Protein AF-A0A1Q5J8M7-F1 (afdb_monomer)

pLDDT: mean 82.8, std 13.16, range [40.59, 96.06]

Nearest PDB structures (foldseek):
  2id3-assembly1_A  TM=8.621E-01  e=9.349E-05  Streptomyces coelicolor
  6ayi-assembly2_D  TM=6.872E-01  e=7.935E+00  Escherichia coli O157:H7

Solvent-accessible surface area (backbone atoms only — not comparable to full-atom values): 6603 Å² total; per-residue (Å²): 106,69,70,53,19,66,74,70,72,46,56,61,69,60,51,47,70,75,24,84,47,71,34,53,48,46,23,55,49,42,50,57,59,56,71,51,92,79,75,69,62,83,71,84,41,61,69,52,19,56,49,50,47,50,48,55,52,50,52,42,57,70,41,86,86,29,63,56,52,53,52,55,63,38,29,83,73,18,73,62,20,33,54,36,49,53,51,45,51,51,53,52,49,59,60,41,47,49,54,46,50,75,61,52,75,68,69,75,76,78,80,78,81,128

Mean predicted aligned error: 7.79 Å

Secondary structure (DSSP, 8-state):
-HHHHHHH---HHHHHHH-SSHHHHHHHHHHHHHSS-------SSHHHHHHHHHHHHHHHHHSSS-HHHHHHHHHTT-HHHHHHHHHHHHHHHHHHHHHHHHTTTT--------

Foldseek 3Di:
DVVVCVVVVNDPCVVCVQPVDPLSVLLVVLVVVLVPPDAFDPPPALVVRVVVNVVVVVCLVPDVVRPVVVLVVSVVVDVSSVVSVVVSVVVVVVNCVVSCVVNVVPPPPPPPDD

Radius of gyration: 19.25 Å; Cα contacts (8 Å, |Δi|>4): 81; chains: 1; bounding box: 35×34×70 Å

Sequence (114 aa):
MDGVAKRSGAHRATVYRRWRDVGGLLADLIEAAGEIDWQPPDTGSLRGDLTALNQEIQDSLVVQPSFAVALMAASFRSEQAARAQTRLWADRAATAAVLAAAAGAFSVSREEDV

Structure (mmCIF, N/CA/C/O backbone):
data_AF-A0A1Q5J8M7-F1
#
_entry.id   AF-A0A1Q5J8M7-F1
#
loop_
_atom_site.group_PDB
_atom_site.id
_atom_site.type_symbol
_atom_site.label_atom_id
_atom_site.label_alt_id
_atom_site.label_comp_id
_atom_site.label_asym_id
_atom_site.label_entity_id
_atom_site.label_seq_id
_atom_site.pdbx_PDB_ins_code
_atom_site.Cartn_x
_atom_site.Cartn_y
_atom_site.Cartn_z
_atom_site.occupancy
_atom_site.B_iso_or_equiv
_atom_site.auth_seq_id
_atom_site.auth_comp_id
_atom_site.auth_asym_id
_atom_site.auth_atom_id
_atom_site.pdbx_PDB_model_num
ATOM 1 N N . MET A 1 1 ? 9.403 -4.836 -17.104 1.00 87.88 1 MET A N 1
ATOM 2 C CA . MET A 1 1 ? 9.265 -3.719 -18.063 1.00 87.88 1 MET A CA 1
ATOM 3 C C . MET A 1 1 ? 8.735 -4.177 -19.410 1.00 87.88 1 MET A C 1
ATOM 5 O O . MET A 1 1 ? 7.692 -3.687 -19.815 1.00 87.88 1 MET A O 1
ATOM 9 N N . ASP A 1 2 ? 9.336 -5.182 -20.048 1.00 90.62 2 ASP A N 1
ATOM 10 C CA . ASP A 1 2 ? 8.840 -5.705 -21.336 1.00 90.62 2 ASP A CA 1
ATOM 11 C C . ASP A 1 2 ? 7.391 -6.206 -21.287 1.00 90.62 2 ASP A C 1
ATOM 13 O O . ASP A 1 2 ? 6.593 -5.883 -22.160 1.00 90.62 2 ASP A O 1
ATOM 17 N N . GLY A 1 3 ? 7.010 -6.914 -20.218 1.00 91.31 3 GLY A N 1
ATOM 18 C CA . GLY A 1 3 ? 5.617 -7.321 -20.013 1.00 91.31 3 GLY A CA 1
ATOM 19 C C . GLY A 1 3 ? 4.646 -6.143 -19.857 1.00 91.31 3 GLY A C 1
ATOM 20 O O . GLY A 1 3 ? 3.494 -6.254 -20.260 1.00 91.31 3 GLY A O 1
ATOM 21 N N . VAL A 1 4 ? 5.106 -5.010 -19.314 1.00 91.25 4 VAL A N 1
ATOM 22 C CA . VAL A 1 4 ? 4.302 -3.783 -19.193 1.00 91.25 4 VAL A CA 1
ATOM 23 C C . VAL A 1 4 ? 4.140 -3.139 -20.563 1.00 91.25 4 VAL A C 1
ATOM 25 O O . VAL A 1 4 ? 3.011 -2.899 -20.963 1.00 91.25 4 VAL A O 1
ATOM 28 N N . ALA A 1 5 ? 5.234 -2.961 -21.312 1.00 94.88 5 ALA A N 1
ATOM 29 C CA . ALA A 1 5 ? 5.200 -2.442 -22.681 1.00 94.88 5 ALA A CA 1
ATOM 30 C C . ALA A 1 5 ? 4.283 -3.276 -23.590 1.00 94.88 5 ALA A C 1
ATOM 32 O O . ALA A 1 5 ? 3.432 -2.734 -24.289 1.00 94.88 5 ALA A O 1
ATOM 33 N N . LYS A 1 6 ? 4.391 -4.610 -23.514 1.00 96.06 6 LYS A N 1
ATOM 34 C CA . LYS A 1 6 ? 3.537 -5.526 -24.279 1.00 96.06 6 LYS A CA 1
ATOM 35 C C . LYS A 1 6 ? 2.053 -5.360 -23.939 1.00 96.06 6 LYS A C 1
ATOM 37 O O . LYS A 1 6 ? 1.234 -5.359 -24.847 1.00 96.06 6 LYS A O 1
ATOM 42 N N . ARG A 1 7 ? 1.700 -5.249 -22.652 1.00 94.50 7 ARG A N 1
ATOM 43 C CA . ARG A 1 7 ? 0.294 -5.142 -22.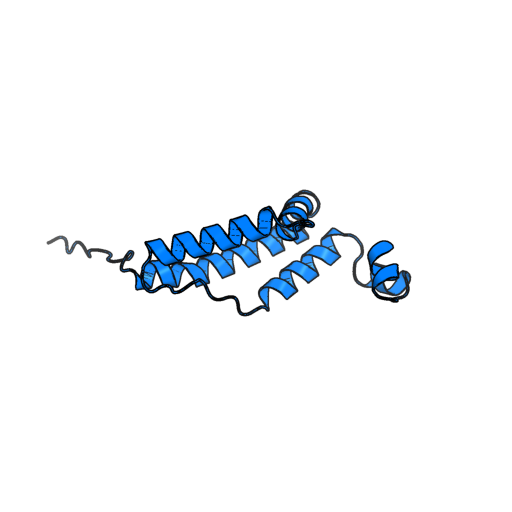220 1.00 94.50 7 ARG A CA 1
ATOM 44 C C . ARG A 1 7 ? -0.306 -3.757 -22.440 1.00 94.50 7 ARG A C 1
ATOM 46 O O . ARG A 1 7 ? -1.493 -3.672 -22.715 1.00 94.50 7 ARG A O 1
ATOM 53 N N . SER A 1 8 ? 0.484 -2.695 -22.314 1.00 93.81 8 SER A N 1
ATOM 54 C CA . SER A 1 8 ? 0.002 -1.326 -22.518 1.00 93.81 8 SER A CA 1
ATOM 55 C C . SER A 1 8 ? -0.015 -0.899 -23.986 1.00 93.81 8 SER A C 1
ATOM 57 O O . SER A 1 8 ? -0.546 0.161 -24.297 1.00 93.81 8 SER A O 1
ATOM 59 N N . GLY A 1 9 ? 0.614 -1.669 -24.881 1.00 95.00 9 GLY A N 1
ATOM 60 C CA . GLY A 1 9 ? 0.829 -1.277 -26.277 1.00 95.00 9 GLY A CA 1
ATOM 61 C C . GLY A 1 9 ? 1.855 -0.150 -26.447 1.00 95.00 9 GLY A C 1
ATOM 62 O O . GLY A 1 9 ? 2.112 0.289 -27.567 1.00 95.00 9 GLY A O 1
ATOM 63 N N . ALA A 1 10 ? 2.468 0.323 -25.358 1.00 95.62 10 ALA A N 1
ATOM 64 C CA . ALA A 1 10 ? 3.482 1.362 -25.419 1.00 95.62 10 ALA A CA 1
ATOM 65 C C . ALA A 1 10 ? 4.795 0.812 -25.986 1.00 95.62 10 ALA A C 1
ATOM 67 O O . ALA A 1 10 ? 5.225 -0.302 -25.678 1.00 95.62 10 ALA A O 1
ATOM 68 N N . HIS A 1 11 ? 5.496 1.643 -26.758 1.00 95.56 11 HIS A N 1
ATOM 69 C CA . HIS A 1 11 ? 6.823 1.288 -27.240 1.00 95.56 11 HIS A CA 1
ATOM 70 C C . HIS A 1 11 ? 7.787 1.053 -26.065 1.00 95.56 11 HIS A C 1
ATOM 72 O O . HIS A 1 11 ? 7.802 1.817 -25.094 1.00 95.56 11 HIS A O 1
ATOM 78 N N . ARG A 1 12 ? 8.649 0.031 -26.174 1.00 94.50 12 ARG A N 1
ATOM 79 C CA . ARG A 1 12 ? 9.616 -0.341 -25.126 1.00 94.50 12 ARG A CA 1
ATOM 80 C C . ARG A 1 12 ? 10.439 0.864 -24.662 1.00 94.50 12 ARG A C 1
ATOM 82 O O . ARG A 1 12 ? 10.518 1.127 -23.468 1.00 94.50 12 ARG A O 1
ATOM 89 N N . ALA A 1 13 ? 10.976 1.645 -25.600 1.00 95.06 13 ALA A N 1
ATOM 90 C CA . ALA A 1 13 ? 11.767 2.835 -25.278 1.00 95.06 13 ALA A CA 1
ATOM 91 C C . ALA A 1 13 ? 10.994 3.868 -24.434 1.00 95.06 13 ALA A C 1
ATOM 93 O O . ALA A 1 13 ? 11.579 4.484 -23.550 1.00 95.06 13 ALA A O 1
ATOM 94 N N . THR A 1 14 ? 9.683 4.027 -24.647 1.00 95.38 14 THR A N 1
ATOM 95 C CA . THR A 1 14 ? 8.838 4.936 -23.854 1.00 95.38 14 THR A CA 1
ATOM 96 C C . THR A 1 14 ? 8.742 4.475 -22.401 1.00 95.38 14 THR A C 1
ATOM 98 O O . THR A 1 14 ? 8.923 5.275 -21.485 1.00 95.38 14 THR A O 1
ATOM 101 N N . VAL A 1 15 ? 8.511 3.176 -22.195 1.00 95.12 15 VAL A N 1
ATOM 102 C CA . VAL A 1 15 ? 8.379 2.561 -20.866 1.00 95.12 15 VAL A CA 1
ATOM 103 C C . VAL A 1 15 ? 9.698 2.634 -20.090 1.00 95.12 15 VAL A C 1
ATOM 105 O O . VAL A 1 15 ? 9.699 3.041 -18.934 1.00 95.12 15 VAL A O 1
ATOM 108 N N . TYR A 1 16 ? 10.826 2.329 -20.738 1.00 93.25 16 TYR A N 1
ATOM 109 C CA . TYR A 1 16 ? 12.156 2.412 -20.118 1.00 93.25 16 TYR A CA 1
ATOM 110 C C . TYR A 1 16 ? 12.644 3.854 -19.898 1.00 93.25 16 TYR A C 1
ATOM 112 O O . TYR A 1 16 ? 13.405 4.109 -18.968 1.00 93.25 16 TYR A O 1
ATOM 120 N N . ARG A 1 17 ? 12.208 4.815 -20.728 1.00 94.12 17 ARG A N 1
ATOM 121 C CA . ARG A 1 17 ? 12.510 6.241 -20.519 1.00 94.12 17 ARG A CA 1
ATOM 122 C C . ARG A 1 17 ? 11.824 6.776 -19.265 1.00 94.12 17 ARG A C 1
ATOM 124 O O . ARG A 1 17 ? 12.426 7.572 -18.552 1.00 94.12 17 ARG A O 1
ATOM 131 N N . ARG A 1 18 ? 10.574 6.366 -19.024 1.00 93.81 18 ARG A N 1
ATOM 132 C CA . ARG A 1 18 ? 9.810 6.788 -17.845 1.00 93.81 18 ARG A CA 1
ATOM 133 C C . ARG A 1 18 ? 10.301 6.092 -16.579 1.00 93.81 18 ARG A C 1
ATOM 135 O O . ARG A 1 18 ? 10.554 6.758 -15.585 1.00 93.81 18 ARG A O 1
ATOM 142 N N . TRP A 1 19 ? 10.480 4.776 -16.635 1.00 93.50 19 TRP A N 1
ATOM 143 C CA . TRP A 1 19 ? 10.911 3.988 -15.489 1.00 93.50 19 TRP A CA 1
ATOM 144 C C . TRP A 1 19 ? 12.189 3.233 -15.843 1.00 93.50 19 TRP A C 1
ATOM 146 O O . TRP A 1 19 ? 12.193 2.333 -16.684 1.00 93.50 19 TRP A O 1
ATOM 156 N N . ARG A 1 20 ? 13.293 3.623 -15.201 1.00 87.75 20 ARG A N 1
ATOM 157 C CA . ARG A 1 20 ? 14.624 3.051 -15.461 1.00 87.75 20 ARG A CA 1
ATOM 158 C C . ARG A 1 20 ? 14.749 1.611 -14.964 1.00 87.75 20 ARG A C 1
ATOM 160 O O . ARG A 1 20 ? 15.506 0.829 -15.530 1.00 87.75 20 ARG A O 1
ATOM 167 N N . ASP A 1 21 ? 13.976 1.262 -13.942 1.00 85.94 21 ASP A N 1
ATOM 168 C CA . ASP A 1 21 ? 13.888 -0.070 -13.360 1.00 85.94 21 ASP A CA 1
ATOM 169 C C . ASP A 1 21 ? 12.468 -0.347 -12.827 1.00 85.94 21 ASP A C 1
ATOM 171 O O . ASP A 1 21 ? 11.549 0.467 -12.948 1.00 85.94 21 ASP A O 1
ATOM 175 N N . VAL A 1 22 ? 12.275 -1.542 -12.265 1.00 83.19 22 VAL A N 1
ATOM 176 C CA . VAL A 1 22 ? 10.996 -1.962 -11.673 1.00 83.19 22 VAL A CA 1
ATOM 177 C C . VAL A 1 22 ? 10.673 -1.173 -10.398 1.00 83.19 22 VAL A C 1
ATOM 179 O O . VAL A 1 22 ? 9.500 -0.950 -10.118 1.00 83.19 22 VAL A O 1
ATOM 182 N N . GLY A 1 23 ? 11.683 -0.727 -9.650 1.00 82.06 23 GLY A N 1
ATOM 183 C CA . GLY A 1 23 ? 11.502 0.068 -8.438 1.00 82.06 23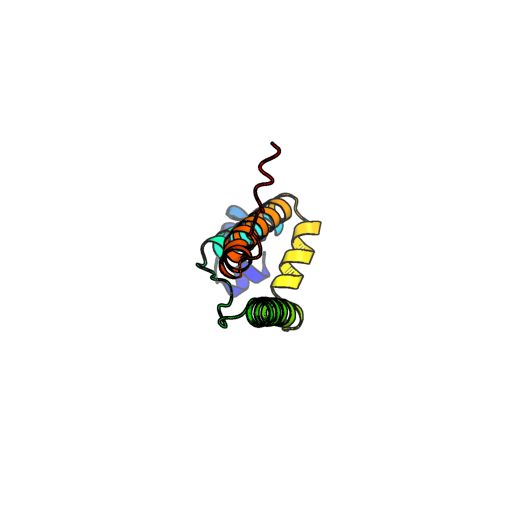 GLY A CA 1
ATOM 184 C C . GLY A 1 23 ? 10.855 1.418 -8.729 1.00 82.06 23 GLY A C 1
ATOM 185 O O . GLY A 1 23 ? 9.886 1.772 -8.067 1.00 82.06 23 GLY A O 1
ATOM 186 N N . GLY A 1 24 ? 11.314 2.115 -9.773 1.00 86.56 24 GLY A N 1
ATOM 187 C CA . GLY A 1 24 ? 10.727 3.383 -10.214 1.00 86.56 24 GLY A CA 1
ATOM 188 C C . GLY A 1 24 ? 9.283 3.241 -10.700 1.00 86.56 24 GLY A C 1
ATOM 189 O O . GLY A 1 24 ? 8.440 4.063 -10.359 1.00 86.56 24 GLY A O 1
ATOM 190 N N . LEU A 1 25 ? 8.963 2.166 -11.432 1.00 88.94 25 LEU A N 1
ATOM 191 C CA . LEU A 1 25 ? 7.576 1.865 -11.816 1.00 88.94 25 LEU A CA 1
ATOM 192 C C . LEU A 1 25 ? 6.678 1.655 -10.592 1.00 88.94 25 LEU A C 1
ATOM 194 O O . LEU A 1 25 ? 5.534 2.100 -10.573 1.00 88.94 25 LEU A O 1
ATOM 198 N N . LEU A 1 26 ? 7.184 0.948 -9.584 1.00 85.00 26 LEU A N 1
ATOM 199 C CA . LEU A 1 26 ? 6.411 0.639 -8.388 1.00 85.00 26 LEU A CA 1
ATOM 200 C C . LEU A 1 26 ? 6.291 1.837 -7.450 1.00 85.00 26 LEU A C 1
ATOM 202 O O . LEU A 1 26 ? 5.255 1.982 -6.816 1.00 85.00 26 LEU A O 1
ATOM 206 N N . ALA A 1 27 ? 7.291 2.716 -7.401 1.00 85.06 27 ALA A N 1
ATOM 207 C CA . ALA A 1 27 ? 7.201 3.975 -6.675 1.00 85.06 27 ALA A CA 1
ATOM 208 C C . ALA A 1 27 ? 6.083 4.872 -7.236 1.00 85.06 27 ALA A C 1
ATOM 210 O O . ALA A 1 27 ? 5.220 5.278 -6.462 1.00 85.06 27 ALA A O 1
ATOM 211 N N . ASP A 1 28 ? 6.042 5.084 -8.560 1.00 89.38 28 ASP A N 1
ATOM 212 C CA . ASP A 1 28 ? 4.954 5.820 -9.236 1.00 89.38 28 ASP A CA 1
ATOM 213 C C . ASP A 1 28 ? 3.584 5.181 -8.954 1.00 89.38 28 ASP A C 1
ATOM 215 O O . ASP A 1 28 ? 2.589 5.867 -8.739 1.00 89.38 28 ASP A O 1
ATOM 219 N N . LEU A 1 29 ? 3.518 3.846 -8.957 1.00 87.25 29 LEU A N 1
ATOM 220 C CA . LEU A 1 29 ? 2.276 3.124 -8.689 1.00 87.25 29 LEU A CA 1
ATOM 221 C C . LEU A 1 29 ? 1.799 3.294 -7.240 1.00 87.25 29 LEU A C 1
ATOM 223 O O . LEU A 1 29 ? 0.601 3.420 -7.004 1.00 87.25 29 LEU A O 1
ATOM 227 N N . ILE A 1 30 ? 2.719 3.282 -6.272 1.00 84.81 30 ILE A N 1
ATOM 228 C CA . ILE A 1 30 ? 2.409 3.524 -4.857 1.00 84.81 30 ILE A CA 1
ATOM 229 C C . ILE A 1 30 ? 1.934 4.961 -4.649 1.00 84.81 30 ILE A C 1
ATOM 231 O O . ILE A 1 30 ? 0.992 5.180 -3.894 1.00 84.81 30 ILE A O 1
ATOM 235 N N . GLU A 1 31 ? 2.567 5.921 -5.322 1.00 86.06 31 GLU A N 1
ATOM 236 C CA . GLU A 1 31 ? 2.167 7.327 -5.285 1.00 86.06 31 GLU A CA 1
ATOM 237 C C . GLU A 1 31 ? 0.746 7.506 -5.831 1.00 86.06 31 GLU A C 1
ATOM 239 O O . GLU A 1 31 ? -0.107 8.038 -5.127 1.00 86.06 31 GLU A O 1
ATOM 244 N N . ALA A 1 32 ? 0.440 6.918 -6.992 1.00 87.25 32 ALA A N 1
ATOM 245 C CA . ALA A 1 32 ? -0.918 6.904 -7.539 1.00 87.25 32 ALA A CA 1
ATOM 246 C C . ALA A 1 32 ? -1.935 6.209 -6.610 1.00 87.25 32 ALA A C 1
ATOM 248 O O . ALA A 1 32 ? -3.093 6.609 -6.537 1.00 87.25 32 ALA A O 1
ATOM 249 N N . ALA A 1 33 ? -1.524 5.178 -5.864 1.00 83.00 33 ALA A N 1
ATOM 250 C CA . ALA A 1 33 ? -2.387 4.521 -4.879 1.00 83.00 33 ALA A CA 1
ATOM 251 C C . ALA A 1 33 ? -2.651 5.373 -3.622 1.00 83.00 33 ALA A C 1
ATOM 253 O O . ALA A 1 33 ? -3.587 5.069 -2.876 1.00 83.00 33 ALA A O 1
ATOM 254 N N . GLY A 1 34 ? -1.819 6.387 -3.365 1.00 80.88 34 GLY A N 1
ATOM 255 C CA . GLY A 1 34 ? -2.031 7.399 -2.329 1.00 80.88 34 GLY A CA 1
ATOM 256 C C . GLY A 1 34 ? -3.015 8.493 -2.748 1.00 80.88 34 GLY A C 1
ATOM 257 O O . GLY A 1 34 ? -3.651 9.082 -1.887 1.00 80.88 34 GLY A O 1
ATOM 258 N N . GLU A 1 35 ? -3.201 8.720 -4.052 1.00 83.44 35 GLU A N 1
ATOM 259 C CA . GLU A 1 35 ? -4.214 9.652 -4.578 1.00 83.44 35 GLU A CA 1
ATOM 260 C C . GLU A 1 35 ? -5.647 9.103 -4.467 1.00 83.44 35 GLU A C 1
ATOM 262 O O . GLU A 1 35 ? -6.618 9.836 -4.648 1.00 83.44 35 GLU A O 1
ATOM 267 N N . ILE A 1 36 ? -5.796 7.806 -4.181 1.00 84.25 36 ILE A N 1
ATOM 268 C CA . ILE A 1 36 ? -7.097 7.189 -3.926 1.00 84.25 36 ILE A CA 1
ATOM 269 C C . ILE A 1 36 ? -7.584 7.653 -2.555 1.00 84.25 36 ILE A C 1
ATOM 271 O O . ILE A 1 36 ? -6.952 7.343 -1.544 1.00 84.25 36 ILE A O 1
ATOM 275 N N . ASP A 1 37 ? -8.739 8.321 -2.535 1.00 83.38 37 ASP A N 1
ATOM 276 C CA . ASP A 1 37 ? -9.452 8.718 -1.319 1.00 83.38 37 ASP A CA 1
ATOM 277 C C . ASP A 1 37 ? -9.987 7.480 -0.581 1.00 83.38 37 ASP A C 1
ATOM 279 O O . ASP A 1 37 ? -11.139 7.069 -0.720 1.00 83.38 37 ASP A O 1
ATOM 283 N N . TRP A 1 38 ? -9.087 6.807 0.133 1.00 87.81 38 TRP A N 1
ATOM 284 C CA . TRP A 1 38 ? -9.419 5.679 0.985 1.00 87.81 38 TRP A CA 1
ATOM 285 C C . TRP A 1 38 ? -9.878 6.194 2.345 1.00 87.81 38 TRP A C 1
ATOM 287 O O . TRP A 1 38 ? -9.154 6.931 3.015 1.00 87.81 38 TRP A O 1
ATOM 297 N N . GLN A 1 39 ? -11.055 5.739 2.762 1.00 86.12 39 GLN A N 1
ATOM 298 C CA . GLN A 1 39 ? -11.615 6.003 4.078 1.00 86.12 39 GLN A CA 1
ATOM 299 C C . GLN A 1 39 ? -11.678 4.697 4.870 1.00 86.12 39 GLN A C 1
ATOM 301 O O . GLN A 1 39 ? -11.984 3.650 4.292 1.00 86.12 39 GLN A O 1
ATOM 306 N N . PRO A 1 40 ? -11.380 4.731 6.175 1.00 84.50 40 PRO A N 1
ATOM 307 C CA . PRO A 1 40 ? -11.443 3.544 7.000 1.00 84.50 40 PRO A CA 1
ATOM 308 C C . PRO A 1 40 ? -12.906 3.100 7.206 1.00 84.50 40 PRO A C 1
ATOM 310 O O . PRO A 1 40 ? -13.814 3.932 7.124 1.00 84.50 40 PRO A O 1
ATOM 313 N N . PRO A 1 41 ? -13.159 1.812 7.4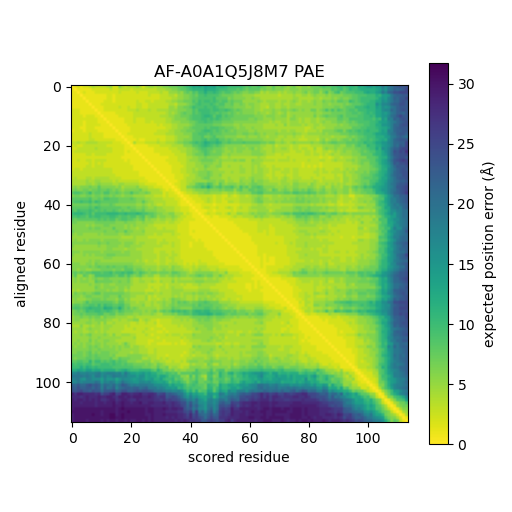99 1.00 88.31 41 PRO A N 1
ATOM 314 C CA . PRO A 1 41 ? -14.510 1.330 7.771 1.00 88.31 41 PRO A CA 1
ATOM 315 C C . PRO A 1 41 ? -15.151 2.040 8.970 1.00 88.31 41 PRO A C 1
ATOM 317 O O . PRO A 1 41 ? -14.523 2.148 10.019 1.00 88.31 41 PRO A O 1
ATOM 320 N N . ASP A 1 42 ? -16.411 2.453 8.828 1.00 86.88 42 ASP A N 1
ATOM 321 C CA . ASP A 1 42 ? -17.234 3.021 9.903 1.00 86.88 42 ASP A CA 1
ATOM 322 C C . ASP A 1 42 ? -18.511 2.187 10.062 1.00 86.88 42 ASP A C 1
ATOM 324 O O . ASP A 1 42 ? -19.545 2.399 9.427 1.00 86.88 42 ASP A O 1
ATOM 328 N N . THR A 1 43 ? -18.396 1.151 10.881 1.00 87.94 43 THR A N 1
ATOM 329 C CA . THR A 1 43 ? -19.471 0.225 11.244 1.00 87.94 43 THR A CA 1
ATOM 330 C C . THR A 1 43 ? -20.268 0.710 12.460 1.00 87.94 43 THR A C 1
ATOM 332 O O . THR A 1 43 ? -21.214 0.037 12.879 1.00 87.94 43 THR A O 1
ATOM 335 N N . GLY A 1 44 ? -19.887 1.848 13.056 1.00 83.44 44 GLY A N 1
ATOM 336 C CA . GLY A 1 44 ? -20.474 2.388 14.284 1.00 83.44 44 GLY A CA 1
ATOM 337 C C . GLY A 1 44 ? -19.930 1.775 15.58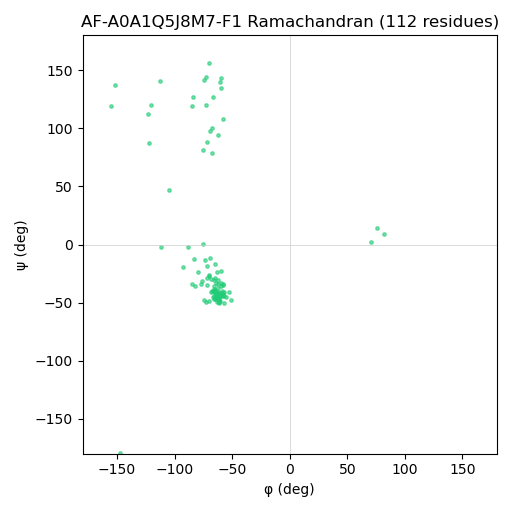2 1.00 83.44 44 GLY A C 1
ATOM 338 O O . GLY A 1 44 ? -20.479 2.029 16.656 1.00 83.44 44 GLY A O 1
ATOM 339 N N . SER A 1 45 ? -18.868 0.960 15.528 1.00 85.81 45 SER A N 1
ATOM 340 C CA . SER A 1 45 ? -18.179 0.472 16.729 1.00 85.81 45 SER A CA 1
ATOM 341 C C . SER A 1 45 ? -16.706 0.177 16.457 1.00 85.81 45 SER A C 1
ATOM 343 O O . SER A 1 45 ? -16.388 -0.527 15.505 1.00 85.81 45 SER A O 1
ATOM 345 N N . LEU A 1 46 ? -15.813 0.565 17.377 1.00 84.25 46 LEU A N 1
ATOM 346 C CA . LEU A 1 46 ? -14.366 0.341 17.227 1.00 84.25 46 LEU A CA 1
ATOM 347 C C . LEU A 1 46 ? -14.002 -1.116 16.925 1.00 84.25 46 LEU A C 1
ATOM 349 O O . LEU A 1 46 ? -13.127 -1.400 16.113 1.00 84.25 46 LEU A O 1
ATOM 353 N N . ARG A 1 47 ? -14.668 -2.064 17.597 1.00 87.81 47 ARG A N 1
ATOM 354 C CA . ARG A 1 47 ? -14.455 -3.494 17.346 1.00 87.81 47 ARG A CA 1
ATOM 355 C C . ARG A 1 47 ? -14.846 -3.858 15.916 1.00 87.81 47 ARG A C 1
ATOM 357 O O . ARG A 1 47 ? -14.107 -4.608 15.281 1.00 87.81 47 ARG A O 1
ATOM 364 N N . GLY A 1 48 ? -15.995 -3.381 15.444 1.00 89.31 48 GLY A N 1
ATOM 365 C CA . GLY A 1 48 ? -16.457 -3.621 14.081 1.00 89.31 48 GLY A CA 1
ATOM 366 C C . GLY A 1 48 ? -15.514 -3.001 13.053 1.00 89.31 48 GLY A C 1
ATOM 367 O O . GLY A 1 48 ? -15.109 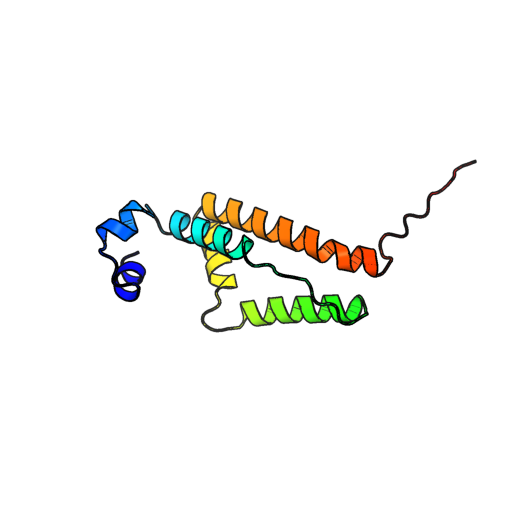-3.693 12.124 1.00 89.31 48 GLY A O 1
ATOM 368 N N . ASP A 1 49 ? -15.046 -1.779 13.299 1.00 87.62 49 ASP A N 1
ATOM 369 C CA . ASP A 1 49 ? -14.153 -1.050 12.395 1.00 87.62 49 ASP A CA 1
ATOM 370 C C . ASP A 1 49 ? -12.793 -1.744 12.275 1.00 87.62 49 ASP A C 1
ATOM 372 O O . ASP A 1 49 ? -12.316 -2.012 11.173 1.00 87.62 49 ASP A O 1
ATOM 376 N N . LEU A 1 50 ? -12.194 -2.141 13.405 1.00 87.75 50 LEU A N 1
ATOM 377 C CA . LEU A 1 50 ? -10.939 -2.904 13.417 1.00 87.75 50 LEU A CA 1
ATOM 378 C C . LEU A 1 50 ? -11.095 -4.304 12.811 1.00 87.75 50 LEU A C 1
ATOM 380 O O . LEU A 1 50 ? -10.140 -4.840 12.246 1.00 87.75 50 LEU A O 1
ATOM 384 N N . THR A 1 51 ? -12.275 -4.916 12.932 1.00 92.19 51 THR A N 1
ATOM 385 C CA . THR A 1 51 ? -12.552 -6.218 12.308 1.00 92.19 51 THR A CA 1
ATOM 386 C C . THR A 1 51 ? -12.649 -6.065 10.793 1.00 92.19 51 THR A C 1
ATOM 388 O O . THR A 1 51 ? -11.980 -6.800 10.072 1.00 92.19 51 THR A O 1
ATOM 391 N N . ALA A 1 52 ? -13.413 -5.081 10.313 1.00 92.00 52 ALA A N 1
ATOM 392 C CA . ALA A 1 52 ? -13.557 -4.784 8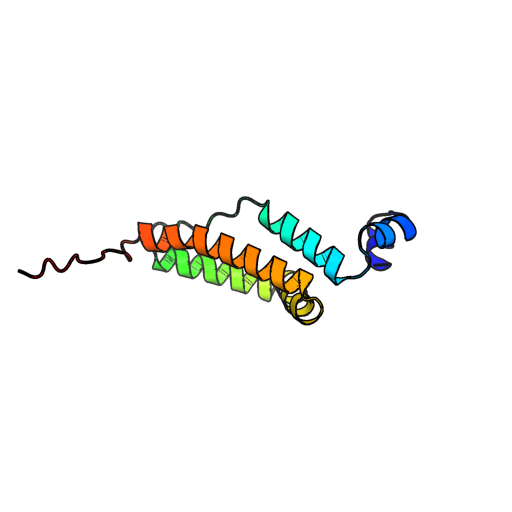.892 1.00 92.00 52 ALA A CA 1
ATOM 393 C C . ALA A 1 52 ? -12.214 -4.394 8.257 1.00 92.00 52 ALA A C 1
ATOM 395 O O . ALA A 1 52 ? -11.850 -4.935 7.217 1.00 92.00 52 ALA A O 1
ATOM 396 N N . LEU A 1 53 ? -11.422 -3.555 8.931 1.00 89.56 53 LEU A N 1
ATOM 397 C CA . LEU A 1 53 ? -10.090 -3.167 8.464 1.00 89.56 53 LEU A CA 1
ATOM 398 C C . LEU A 1 53 ? -9.150 -4.377 8.335 1.00 89.56 53 LEU A C 1
ATOM 400 O O . LEU A 1 53 ? -8.442 -4.517 7.340 1.00 89.56 53 LEU A O 1
ATOM 404 N N . ASN A 1 54 ? -9.148 -5.281 9.321 1.00 91.69 54 ASN A N 1
ATOM 405 C CA . ASN A 1 54 ? -8.348 -6.506 9.240 1.00 91.69 54 ASN A CA 1
ATOM 406 C C . ASN A 1 54 ? -8.827 -7.444 8.126 1.00 91.69 54 ASN A C 1
ATOM 408 O O . ASN A 1 54 ? -7.994 -8.090 7.490 1.00 91.69 54 ASN A O 1
ATOM 412 N N . GLN A 1 55 ? -10.138 -7.508 7.878 1.00 95.44 55 GLN A N 1
ATOM 413 C CA . GLN A 1 55 ? -10.709 -8.286 6.781 1.00 95.44 55 GLN A CA 1
ATOM 414 C C . GLN A 1 55 ? -10.234 -7.741 5.426 1.00 95.44 55 GLN A C 1
ATOM 416 O O . GLN A 1 55 ? -9.723 -8.508 4.619 1.00 95.44 55 GLN A O 1
ATOM 421 N N . GLU A 1 56 ? -10.278 -6.420 5.213 1.00 92.44 56 GLU A N 1
ATOM 422 C CA . GLU A 1 56 ? -9.755 -5.782 3.992 1.00 92.44 56 GLU A CA 1
ATOM 423 C C . GLU A 1 56 ? -8.265 -6.083 3.773 1.00 92.44 56 GLU A C 1
ATOM 425 O O . GLU A 1 56 ? -7.836 -6.418 2.663 1.00 92.44 56 GLU A O 1
ATOM 430 N N . ILE A 1 57 ? -7.464 -6.013 4.843 1.00 89.94 57 ILE A N 1
ATOM 431 C CA . ILE A 1 57 ? -6.039 -6.355 4.789 1.00 89.94 57 ILE A CA 1
ATOM 432 C C . ILE A 1 57 ? -5.865 -7.831 4.422 1.00 89.94 57 ILE A C 1
ATOM 434 O O . ILE A 1 57 ? -5.105 -8.137 3.500 1.00 89.94 57 ILE A O 1
ATOM 438 N N . GLN A 1 58 ? -6.569 -8.744 5.097 1.00 95.00 58 GLN A N 1
ATOM 439 C CA . GLN A 1 58 ? -6.516 -10.178 4.812 1.00 95.00 58 GLN A CA 1
ATOM 440 C C . GLN A 1 58 ? -6.884 -10.466 3.354 1.00 95.00 58 GLN A C 1
ATOM 442 O O . GLN A 1 58 ? -6.119 -11.137 2.657 1.00 95.00 58 GLN A O 1
ATOM 447 N N . ASP A 1 59 ? -8.004 -9.923 2.882 1.00 95.38 59 ASP A N 1
ATOM 448 C CA . ASP A 1 59 ? -8.518 -10.124 1.529 1.00 95.38 59 ASP A CA 1
ATOM 449 C C . ASP A 1 59 ? -7.497 -9.653 0.480 1.00 95.38 59 ASP A C 1
ATOM 451 O O . ASP A 1 59 ? -7.225 -10.352 -0.504 1.00 95.38 59 ASP A O 1
ATOM 455 N N . SER A 1 60 ? -6.826 -8.522 0.737 1.00 90.62 60 SER A N 1
ATOM 456 C CA . SER A 1 60 ? -5.758 -8.003 -0.130 1.00 90.62 60 SER A CA 1
ATOM 457 C C . SER A 1 60 ? -4.522 -8.916 -0.205 1.00 90.62 60 SER A C 1
ATOM 459 O O . SER A 1 60 ? -3.813 -8.930 -1.219 1.00 90.62 60 SER A O 1
ATOM 461 N N . LEU A 1 61 ? -4.252 -9.690 0.851 1.00 92.81 61 LEU A N 1
ATOM 462 C CA . LEU A 1 61 ? -3.102 -10.592 0.947 1.00 92.81 61 LEU A CA 1
ATOM 463 C C . LEU A 1 61 ? -3.372 -11.961 0.314 1.00 92.81 61 LEU A C 1
ATOM 465 O O . LEU A 1 61 ? -2.449 -12.556 -0.243 1.00 92.81 61 LEU A O 1
ATOM 469 N N . VAL A 1 62 ? -4.610 -12.459 0.388 1.00 95.44 62 VAL A N 1
ATOM 470 C CA . VAL A 1 62 ? -4.963 -13.816 -0.071 1.00 95.44 62 VAL A CA 1
ATOM 471 C C . VAL A 1 62 ? -5.453 -13.875 -1.521 1.00 95.44 62 VAL A C 1
ATOM 473 O O . VAL A 1 62 ? -5.414 -14.948 -2.128 1.00 95.44 62 VAL A O 1
ATOM 476 N N . VAL A 1 63 ? -5.887 -12.748 -2.102 1.00 94.50 63 VAL A N 1
ATOM 477 C CA . VAL A 1 63 ? -6.292 -12.681 -3.516 1.00 94.50 63 VAL A CA 1
ATOM 478 C C . VAL A 1 63 ? -5.134 -13.068 -4.446 1.00 94.50 63 VAL A C 1
AT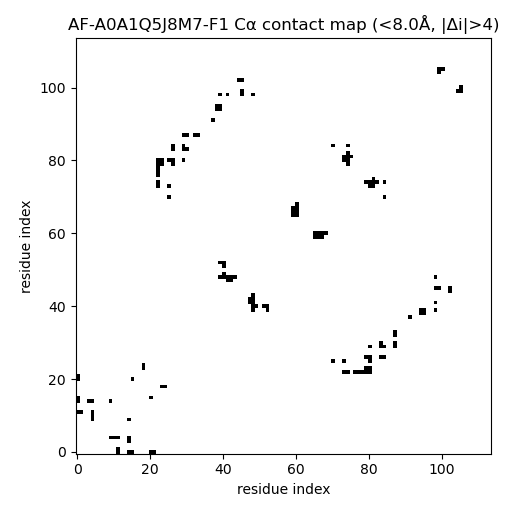OM 480 O O . VAL A 1 63 ? -3.977 -12.743 -4.186 1.00 94.50 63 VAL A O 1
ATOM 483 N N . GLN A 1 64 ? -5.424 -13.760 -5.552 1.00 91.75 64 GLN A N 1
ATOM 484 C CA . GLN A 1 64 ? -4.406 -14.177 -6.521 1.00 91.75 64 GLN A CA 1
ATOM 485 C C . GLN A 1 64 ? -4.683 -13.598 -7.919 1.00 91.75 64 GLN A C 1
ATOM 487 O O . GLN A 1 64 ? -5.715 -13.920 -8.509 1.00 91.75 64 GLN A O 1
ATOM 492 N N . PRO A 1 65 ? -3.760 -12.790 -8.483 1.00 87.00 65 PRO A N 1
ATOM 493 C CA . PRO A 1 65 ? -2.499 -12.327 -7.884 1.00 87.00 65 PRO A CA 1
ATOM 494 C C . PRO A 1 65 ? -2.703 -11.236 -6.809 1.00 87.00 65 PRO A C 1
ATOM 496 O O . PRO A 1 65 ? -3.509 -10.329 -7.002 1.00 87.00 65 PRO A O 1
ATOM 499 N N . SER A 1 66 ? -1.922 -11.273 -5.718 1.00 89.06 66 SER A N 1
ATOM 500 C CA . SER A 1 66 ? -1.986 -10.253 -4.656 1.00 89.06 66 SER A CA 1
ATOM 501 C C . SER A 1 66 ? -1.113 -9.048 -4.989 1.00 89.06 66 SER A C 1
ATOM 503 O O . SER A 1 66 ? 0.117 -9.138 -5.094 1.00 89.06 66 SER A O 1
ATOM 505 N N . PHE A 1 67 ? -1.758 -7.889 -5.101 1.00 82.44 67 PHE A N 1
ATOM 506 C CA . PHE A 1 67 ? -1.074 -6.615 -5.275 1.00 82.44 67 PHE A CA 1
ATOM 507 C C . PHE A 1 67 ? -0.286 -6.203 -4.022 1.00 82.44 67 PHE A C 1
ATOM 509 O O . PHE A 1 67 ? 0.860 -5.766 -4.136 1.00 82.44 67 PHE A O 1
ATOM 516 N N . ALA A 1 68 ? -0.853 -6.415 -2.830 1.00 84.12 68 ALA A N 1
ATOM 517 C CA . ALA A 1 68 ? -0.201 -6.114 -1.556 1.00 84.12 68 ALA A CA 1
ATOM 518 C C . ALA A 1 68 ? 1.097 -6.919 -1.376 1.00 84.12 68 ALA A C 1
ATOM 520 O O . ALA A 1 68 ? 2.138 -6.357 -1.029 1.00 84.12 68 ALA A O 1
ATOM 521 N N . VAL A 1 69 ? 1.080 -8.217 -1.702 1.00 87.50 69 VAL A N 1
ATOM 522 C CA . VAL A 1 69 ? 2.282 -9.068 -1.660 1.00 87.50 69 VAL A CA 1
ATOM 523 C C . VAL A 1 69 ? 3.327 -8.611 -2.674 1.00 87.50 69 VAL A C 1
ATOM 525 O O . VAL A 1 69 ? 4.513 -8.545 -2.348 1.00 87.50 69 VAL A O 1
ATOM 528 N N . ALA A 1 70 ? 2.911 -8.246 -3.890 1.00 82.25 70 ALA A N 1
ATOM 529 C CA . ALA A 1 70 ? 3.830 -7.727 -4.899 1.00 82.25 70 ALA A CA 1
ATOM 530 C C . ALA A 1 70 ? 4.504 -6.416 -4.450 1.00 82.25 70 ALA A C 1
ATOM 532 O O . ALA A 1 70 ? 5.712 -6.256 -4.642 1.00 82.25 70 ALA A O 1
ATOM 533 N N . LEU A 1 71 ? 3.750 -5.514 -3.814 1.00 79.06 71 LEU A N 1
ATOM 534 C CA . LEU A 1 71 ? 4.266 -4.275 -3.229 1.00 79.06 71 LEU A CA 1
ATOM 535 C C . LEU A 1 71 ? 5.251 -4.534 -2.084 1.00 79.06 71 LEU A C 1
ATOM 537 O O . LEU A 1 71 ? 6.312 -3.911 -2.043 1.00 79.06 71 LEU A O 1
ATOM 541 N N . MET A 1 72 ? 4.948 -5.463 -1.174 1.00 82.69 72 MET A N 1
ATOM 542 C CA . MET A 1 72 ? 5.881 -5.862 -0.111 1.00 82.69 72 MET A CA 1
ATOM 543 C C . MET A 1 72 ? 7.168 -6.464 -0.689 1.00 82.69 72 MET A C 1
ATOM 545 O O . MET A 1 72 ? 8.267 -6.057 -0.334 1.00 82.69 72 MET A O 1
ATOM 549 N N . ALA A 1 73 ? 7.069 -7.374 -1.660 1.00 82.81 73 ALA A N 1
ATOM 550 C CA . ALA A 1 73 ? 8.243 -7.959 -2.312 1.00 82.81 73 ALA A CA 1
ATOM 551 C C . ALA A 1 73 ? 9.093 -6.926 -3.084 1.00 82.81 73 ALA A C 1
ATOM 553 O O . ALA A 1 73 ? 10.274 -7.150 -3.367 1.00 82.81 73 ALA A O 1
ATOM 554 N N . ALA A 1 74 ? 8.488 -5.812 -3.490 1.00 75.62 74 ALA A N 1
ATOM 555 C CA . ALA A 1 74 ? 9.157 -4.741 -4.205 1.00 75.62 74 ALA A CA 1
ATOM 556 C C . ALA A 1 74 ? 9.908 -3.768 -3.301 1.00 75.62 74 ALA A C 1
ATOM 558 O O . ALA A 1 74 ? 10.983 -3.311 -3.693 1.00 75.62 74 ALA A O 1
ATOM 559 N N . SER A 1 75 ? 9.387 -3.483 -2.104 1.00 76.81 75 SER A N 1
ATOM 560 C CA . SER A 1 75 ? 10.068 -2.606 -1.146 1.00 76.81 75 SER A CA 1
ATOM 561 C C . SER A 1 75 ? 11.420 -3.183 -0.719 1.00 76.81 75 SER A C 1
ATOM 563 O O . SER A 1 75 ? 12.394 -2.441 -0.627 1.00 76.81 75 SER A O 1
ATOM 565 N N . PHE A 1 76 ? 11.548 -4.511 -0.624 1.00 80.25 76 PHE A N 1
ATOM 566 C CA . PHE A 1 76 ? 12.840 -5.172 -0.384 1.00 80.25 76 PHE A CA 1
ATOM 567 C C . PHE A 1 76 ? 13.867 -5.008 -1.516 1.00 80.25 76 PHE A C 1
ATOM 569 O O . PHE A 1 76 ? 15.048 -5.281 -1.317 1.00 80.25 76 PHE A O 1
ATOM 576 N N . ARG A 1 77 ? 13.442 -4.604 -2.718 1.00 78.94 77 ARG A N 1
ATOM 577 C CA . ARG A 1 77 ? 14.300 -4.524 -3.915 1.00 78.94 77 ARG A CA 1
ATOM 578 C C . ARG A 1 77 ? 14.552 -3.097 -4.394 1.00 78.94 77 ARG A C 1
ATOM 580 O O . ARG A 1 77 ? 15.270 -2.912 -5.374 1.00 78.94 77 ARG A O 1
ATOM 587 N N . SER A 1 78 ? 13.958 -2.098 -3.744 1.00 82.56 78 SER A N 1
ATOM 588 C CA . SER A 1 78 ? 14.117 -0.692 -4.103 1.00 82.56 78 SER A CA 1
ATOM 589 C C . SER A 1 78 ? 13.862 0.205 -2.899 1.00 82.56 78 SER A C 1
ATOM 591 O O . SER A 1 78 ? 12.743 0.271 -2.392 1.00 82.56 78 SER A O 1
ATOM 593 N N . GLU A 1 79 ? 14.873 0.979 -2.502 1.00 85.62 79 GLU A N 1
ATOM 594 C CA . GLU A 1 79 ? 14.706 2.004 -1.467 1.00 85.62 79 GLU A CA 1
ATOM 595 C C . GLU A 1 79 ? 13.636 3.037 -1.833 1.00 85.62 79 GLU A C 1
ATOM 597 O O . GLU A 1 79 ? 12.936 3.550 -0.964 1.00 85.62 79 GLU A O 1
ATOM 602 N N . GLN A 1 80 ? 13.501 3.360 -3.122 1.00 83.56 80 GLN A N 1
ATOM 603 C CA . GLN A 1 80 ? 12.490 4.302 -3.589 1.00 83.56 80 GLN A CA 1
ATOM 604 C C . GLN A 1 80 ? 11.081 3.748 -3.353 1.00 83.56 80 GLN A C 1
ATOM 606 O O . GLN A 1 80 ? 10.235 4.452 -2.800 1.00 83.56 80 GLN A O 1
ATOM 611 N N . ALA A 1 81 ? 10.848 2.481 -3.709 1.00 81.88 81 ALA A N 1
ATOM 612 C CA . ALA A 1 81 ? 9.577 1.810 -3.453 1.00 81.88 81 ALA A CA 1
ATOM 613 C C . ALA A 1 81 ? 9.311 1.649 -1.947 1.00 81.88 81 ALA A C 1
ATOM 615 O O . ALA A 1 81 ? 8.185 1.863 -1.506 1.00 81.88 81 ALA A O 1
ATOM 616 N N . ALA A 1 82 ? 10.341 1.346 -1.147 1.00 85.44 82 ALA A N 1
ATOM 617 C CA . ALA A 1 82 ? 10.224 1.279 0.308 1.00 85.44 82 ALA A CA 1
ATOM 618 C C . ALA A 1 82 ? 9.789 2.623 0.910 1.00 85.44 82 ALA A C 1
ATOM 620 O O . ALA A 1 82 ? 8.811 2.673 1.651 1.00 85.44 82 ALA A O 1
ATOM 621 N N . ARG A 1 83 ? 10.439 3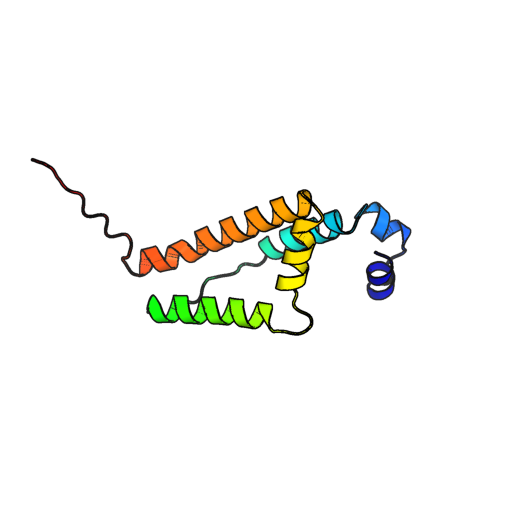.731 0.526 1.00 87.31 83 ARG A N 1
ATOM 622 C CA . ARG A 1 83 ? 10.061 5.080 0.981 1.00 87.31 83 ARG A CA 1
ATOM 623 C C . ARG A 1 83 ? 8.634 5.453 0.575 1.00 87.31 83 ARG A C 1
ATOM 625 O O . ARG A 1 83 ? 7.907 6.041 1.372 1.00 87.31 83 ARG A O 1
ATOM 632 N N . ALA A 1 84 ? 8.220 5.121 -0.648 1.00 85.81 84 ALA A N 1
ATOM 633 C CA . ALA A 1 84 ? 6.852 5.359 -1.101 1.00 85.81 84 ALA A CA 1
ATOM 634 C C . ALA A 1 84 ? 5.838 4.549 -0.273 1.00 85.81 84 ALA A C 1
ATOM 636 O O . ALA A 1 84 ? 4.844 5.103 0.187 1.00 85.81 84 ALA A O 1
ATOM 637 N N . GLN A 1 85 ? 6.125 3.268 -0.019 1.00 85.31 85 GLN A N 1
ATOM 638 C CA . GLN A 1 85 ? 5.275 2.387 0.783 1.00 85.31 85 GLN A CA 1
ATOM 639 C C . GLN A 1 85 ? 5.135 2.886 2.227 1.00 85.31 85 GLN A C 1
ATOM 641 O O . GLN A 1 85 ? 4.023 2.917 2.747 1.00 85.31 85 GLN A O 1
ATOM 646 N N . THR A 1 86 ? 6.226 3.329 2.859 1.00 87.00 86 THR A N 1
ATOM 647 C CA . THR A 1 86 ? 6.182 3.912 4.210 1.00 87.00 86 THR A CA 1
ATOM 648 C C . THR A 1 86 ? 5.275 5.139 4.269 1.00 87.00 86 THR A C 1
ATOM 650 O O . THR A 1 86 ? 4.474 5.245 5.192 1.00 87.00 86 THR A O 1
ATOM 653 N N . ARG A 1 87 ? 5.364 6.046 3.284 1.00 87.19 87 ARG A N 1
ATOM 654 C CA . ARG A 1 87 ? 4.501 7.239 3.229 1.00 87.19 87 ARG A CA 1
ATOM 655 C C . ARG A 1 87 ? 3.027 6.867 3.089 1.00 87.19 87 ARG A C 1
ATOM 657 O O . ARG A 1 87 ? 2.212 7.357 3.856 1.00 87.19 87 ARG A O 1
ATOM 664 N N . LEU A 1 88 ? 2.710 5.940 2.185 1.00 85.56 88 LEU A N 1
ATOM 665 C CA . LEU A 1 88 ? 1.342 5.464 1.975 1.00 85.56 88 LEU A CA 1
ATOM 666 C C . LEU A 1 88 ? 0.719 4.886 3.257 1.00 85.56 88 LEU A C 1
ATOM 668 O O . LEU A 1 88 ? -0.436 5.165 3.572 1.00 85.56 88 LEU A O 1
ATOM 672 N N . TRP A 1 89 ? 1.475 4.071 3.998 1.00 85.81 89 TRP A N 1
ATOM 673 C CA . TRP A 1 89 ? 0.986 3.488 5.247 1.00 85.81 89 TRP A CA 1
ATOM 674 C C . TRP A 1 89 ? 0.883 4.505 6.378 1.00 85.81 89 TRP A C 1
ATOM 676 O O . TRP A 1 89 ? -0.040 4.400 7.179 1.00 85.81 89 TRP A O 1
ATOM 686 N N . ALA A 1 90 ? 1.787 5.486 6.441 1.00 87.25 90 ALA A N 1
ATOM 687 C CA . ALA A 1 90 ? 1.701 6.571 7.413 1.00 87.25 90 ALA A CA 1
ATOM 688 C C . ALA A 1 90 ? 0.439 7.420 7.194 1.00 87.25 90 ALA A C 1
ATOM 690 O O . ALA A 1 90 ? -0.285 7.667 8.156 1.00 87.25 90 ALA A O 1
ATOM 691 N N . ASP A 1 91 ? 0.133 7.776 5.943 1.00 86.25 91 ASP A N 1
ATOM 692 C CA . ASP A 1 91 ? -1.092 8.506 5.595 1.00 86.25 91 ASP A CA 1
ATOM 693 C C . ASP A 1 91 ? -2.338 7.700 5.967 1.00 86.25 91 ASP A C 1
ATOM 695 O O . ASP A 1 91 ? -3.199 8.190 6.693 1.00 86.25 91 ASP A O 1
ATOM 699 N N . ARG A 1 92 ? -2.409 6.421 5.569 1.00 86.44 92 ARG A N 1
ATOM 700 C CA . ARG A 1 92 ? -3.551 5.565 5.933 1.00 86.44 92 ARG A CA 1
ATOM 701 C C . ARG A 1 92 ? -3.689 5.363 7.440 1.00 86.44 92 ARG A C 1
ATOM 703 O O . ARG A 1 92 ? -4.811 5.334 7.938 1.00 86.44 92 ARG A O 1
ATOM 710 N N . ALA A 1 93 ? -2.582 5.238 8.170 1.00 83.38 93 ALA A N 1
ATOM 711 C CA . ALA A 1 93 ? -2.604 5.133 9.625 1.00 83.38 93 ALA A CA 1
ATOM 712 C C . ALA A 1 93 ? -3.112 6.427 10.278 1.00 83.38 93 ALA A C 1
ATOM 714 O O . ALA A 1 93 ? -3.894 6.354 11.223 1.00 83.38 93 ALA A O 1
ATOM 715 N N . ALA A 1 94 ? -2.722 7.596 9.760 1.00 84.25 94 ALA A N 1
ATOM 716 C CA . ALA A 1 94 ? -3.232 8.884 10.224 1.00 84.25 94 ALA A CA 1
ATOM 717 C C . ALA A 1 94 ? -4.741 9.024 9.961 1.00 84.25 94 ALA A C 1
ATOM 719 O O . ALA A 1 94 ? -5.479 9.413 10.866 1.00 84.25 94 ALA A O 1
ATOM 720 N N . THR A 1 95 ? -5.219 8.626 8.777 1.00 81.81 95 THR A N 1
ATOM 721 C CA . THR A 1 95 ? -6.657 8.606 8.458 1.00 81.81 95 THR A CA 1
ATOM 722 C C . THR A 1 95 ? -7.416 7.630 9.363 1.00 81.81 95 THR A C 1
ATOM 724 O O . THR A 1 95 ? -8.453 7.977 9.921 1.00 81.81 95 THR A O 1
ATOM 727 N N . ALA A 1 96 ? -6.882 6.426 9.590 1.00 79.38 96 ALA A N 1
ATOM 728 C CA . ALA A 1 96 ? -7.506 5.421 10.453 1.00 79.38 96 ALA A CA 1
ATOM 729 C C . ALA A 1 96 ? -7.476 5.793 11.947 1.00 79.38 96 ALA A C 1
ATOM 731 O O . ALA A 1 96 ? -8.355 5.369 12.696 1.00 79.38 96 ALA A O 1
ATOM 732 N N . ALA A 1 97 ? -6.518 6.610 12.402 1.00 78.06 97 ALA A N 1
ATOM 733 C CA . ALA A 1 97 ? -6.463 7.088 13.787 1.00 78.06 97 ALA A CA 1
ATOM 734 C C . ALA A 1 97 ? -7.715 7.893 14.186 1.00 78.06 97 ALA A C 1
ATOM 736 O O . ALA A 1 97 ? -8.062 7.942 15.368 1.00 78.06 97 ALA A O 1
ATOM 737 N N . VAL A 1 98 ? -8.438 8.451 13.209 1.00 74.00 98 VAL A N 1
ATOM 738 C CA . VAL A 1 98 ? -9.744 9.087 13.423 1.00 74.00 98 VAL A CA 1
ATOM 739 C C . VAL A 1 98 ? -10.763 8.099 13.998 1.00 74.00 98 VAL A C 1
ATOM 741 O O . VAL A 1 98 ? -11.520 8.490 14.880 1.00 74.00 98 VAL A O 1
ATOM 744 N N . LEU A 1 99 ? -10.735 6.816 13.610 1.00 69.12 99 LEU A N 1
ATOM 745 C CA . LEU A 1 99 ? -11.605 5.792 14.206 1.00 69.12 99 LEU A CA 1
ATOM 746 C C . LEU A 1 99 ? -11.316 5.596 15.698 1.00 69.12 99 LEU A C 1
ATOM 748 O O . LEU A 1 99 ? -12.231 5.511 16.515 1.00 69.12 99 LEU A O 1
ATOM 752 N N . ALA A 1 100 ? -10.035 5.561 16.075 1.00 67.56 100 ALA A N 1
ATOM 753 C CA . ALA A 1 100 ? -9.636 5.432 17.474 1.00 67.56 100 ALA A CA 1
ATOM 754 C C . ALA A 1 100 ? -10.048 6.669 18.294 1.00 67.56 100 ALA A C 1
ATOM 756 O O . ALA A 1 100 ? -10.507 6.538 19.431 1.00 67.56 100 ALA A O 1
ATOM 757 N N . ALA A 1 101 ? -9.933 7.865 17.710 1.00 68.81 101 ALA A N 1
ATOM 758 C CA . ALA A 1 101 ? -10.389 9.104 18.331 1.00 68.81 101 ALA A CA 1
ATOM 759 C C . ALA A 1 101 ? -11.924 9.154 18.474 1.00 68.81 101 ALA A C 1
ATOM 761 O O . ALA A 1 101 ? -12.420 9.473 19.554 1.00 68.81 101 ALA A O 1
ATOM 762 N N . ALA A 1 102 ? -12.673 8.779 17.431 1.00 66.31 102 ALA A N 1
ATOM 763 C CA . ALA A 1 102 ? -14.138 8.746 17.423 1.00 66.31 102 ALA A CA 1
ATOM 764 C C . ALA A 1 102 ? -14.713 7.727 18.421 1.00 66.31 102 ALA A C 1
ATOM 766 O O . ALA A 1 102 ? -15.740 7.977 19.047 1.00 66.31 102 ALA A O 1
ATOM 767 N N . ALA A 1 103 ? -14.010 6.614 18.643 1.00 65.38 103 ALA A N 1
ATOM 768 C CA . ALA A 1 103 ? -14.358 5.610 19.644 1.00 65.38 103 ALA A CA 1
ATOM 769 C C . ALA A 1 103 ? -14.053 6.018 21.101 1.00 65.38 103 ALA A C 1
ATOM 771 O O . ALA A 1 103 ? -14.266 5.220 22.015 1.00 65.38 103 ALA A O 1
ATOM 772 N N . GLY A 1 104 ? -13.525 7.225 21.336 1.00 61.03 104 GLY A N 1
ATOM 773 C CA . GLY A 1 104 ? -13.185 7.711 22.674 1.00 61.03 104 GLY A CA 1
ATOM 774 C C . GLY A 1 104 ? -11.903 7.114 23.265 1.00 61.03 104 GLY A C 1
ATOM 775 O O . GLY A 1 104 ? -11.655 7.285 24.455 1.00 61.03 104 GLY A O 1
ATOM 776 N N . ALA A 1 105 ? -11.052 6.451 22.467 1.00 58.06 105 ALA A N 1
ATOM 777 C CA . ALA A 1 105 ? -9.794 5.867 22.956 1.00 58.06 105 ALA A CA 1
ATOM 778 C C . ALA A 1 105 ? -8.738 6.926 23.348 1.00 58.06 105 ALA A C 1
ATOM 780 O O . ALA A 1 105 ? -7.750 6.599 24.001 1.00 58.06 105 ALA A O 1
ATOM 781 N N . PHE A 1 106 ? -8.967 8.195 22.994 1.00 52.25 106 PHE A N 1
ATOM 782 C CA . PHE A 1 106 ? -8.217 9.359 23.471 1.00 52.25 106 PHE A CA 1
ATOM 783 C C . PHE A 1 106 ? -9.017 10.168 24.508 1.00 52.25 106 PHE A C 1
ATOM 785 O O . PHE A 1 106 ? -9.075 11.394 24.445 1.00 52.25 106 PHE A O 1
ATOM 792 N N . SER A 1 107 ? -9.624 9.524 25.508 1.00 50.53 107 SER A N 1
ATOM 793 C CA . SER A 1 107 ? -9.877 10.218 26.775 1.00 50.53 107 SER A CA 1
ATOM 794 C C . SER A 1 107 ? -8.549 10.319 27.529 1.00 50.53 107 SER A C 1
ATOM 796 O O . SER A 1 107 ? -8.236 9.487 28.380 1.00 50.53 107 SER A O 1
ATOM 798 N N . VAL A 1 108 ? -7.720 11.308 27.183 1.00 48.12 108 VAL A N 1
ATOM 799 C CA . VAL A 1 108 ? -6.606 11.698 28.053 1.00 48.12 108 VAL A CA 1
ATOM 800 C C . VAL A 1 108 ? -7.245 12.303 29.298 1.00 48.12 108 VAL A C 1
ATOM 802 O O . VAL A 1 108 ? -7.706 13.443 29.270 1.00 48.12 108 VAL A O 1
ATOM 805 N N . SER A 1 109 ? -7.324 11.523 30.378 1.00 42.69 109 SER A N 1
ATOM 806 C CA . SER A 1 109 ? -7.592 12.067 31.705 1.00 42.69 109 SER A CA 1
ATOM 807 C C . SER A 1 109 ? -6.496 13.084 31.991 1.00 42.69 109 SER A C 1
ATOM 809 O O . SER A 1 109 ? -5.331 12.726 32.150 1.00 42.69 109 SER A O 1
ATOM 811 N N . ARG A 1 110 ? -6.854 14.367 31.978 1.00 40.72 110 ARG A N 1
ATOM 812 C CA . ARG A 1 110 ? -5.981 15.422 32.471 1.00 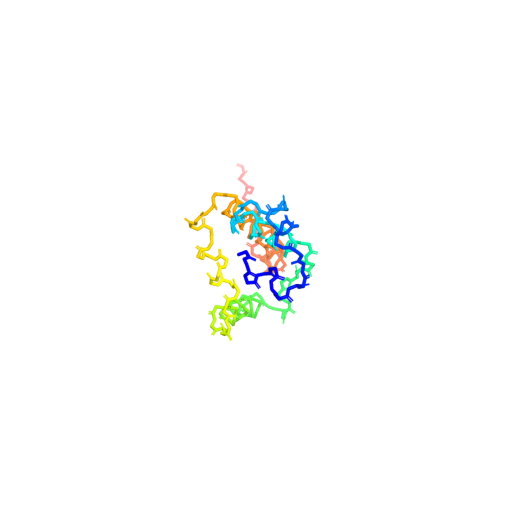40.72 110 ARG A CA 1
ATOM 813 C C . ARG A 1 110 ? -5.921 15.232 33.983 1.00 40.72 110 ARG A C 1
ATOM 815 O O . ARG A 1 110 ? -6.854 15.611 34.680 1.00 40.72 110 ARG A O 1
ATOM 822 N N . GLU A 1 111 ? -4.872 14.571 34.459 1.00 41.00 111 GLU A N 1
ATOM 823 C CA . GLU A 1 111 ? -4.485 14.613 35.866 1.00 41.00 111 GLU A CA 1
ATOM 824 C C . GLU A 1 111 ? -4.139 16.079 36.163 1.00 41.00 111 GLU A C 1
ATOM 826 O O . GLU A 1 111 ? -3.071 16.584 35.816 1.00 41.00 111 GLU A O 1
ATOM 831 N N . GLU A 1 112 ? -5.128 16.823 36.661 1.00 47.59 112 GLU A N 1
ATOM 832 C CA . GLU A 1 112 ? -4.885 18.063 37.385 1.00 47.59 112 GLU A CA 1
ATOM 833 C C . GLU A 1 112 ? -4.303 17.658 38.738 1.00 47.59 112 GLU A C 1
ATOM 835 O O . GLU A 1 112 ? -5.034 17.413 39.696 1.00 47.59 112 GLU A O 1
ATOM 840 N N . ASP A 1 113 ? -2.976 17.527 38.779 1.00 40.59 113 ASP A N 1
ATOM 841 C CA . ASP A 1 113 ? -2.246 17.507 40.039 1.00 40.59 113 ASP A CA 1
ATOM 842 C C . ASP A 1 113 ? -2.365 18.885 40.708 1.00 40.59 113 ASP A C 1
ATOM 844 O O . ASP A 1 113 ? -2.130 19.933 40.095 1.00 40.59 113 ASP A O 1
ATOM 848 N N . VAL A 1 114 ? -2.806 18.808 41.964 1.00 44.91 114 VAL A N 1
ATOM 849 C CA . VAL A 1 114 ? -3.124 19.861 42.940 1.00 44.91 114 VAL A CA 1
ATOM 850 C C . VAL A 1 114 ? -1.883 20.609 43.418 1.00 44.91 114 VAL A C 1
ATOM 852 O O . VAL A 1 114 ? -0.836 19.956 43.627 1.00 44.91 114 VAL A O 1
#